Protein AF-A0A351T8W2-F1 (afdb_monomer_lite)

Radius of gyration: 13.19 Å; chains: 1; bounding box: 34×17×30 Å

Foldseek 3Di:
DPPDCQVVLLVQFFPDWDWPPVVDDPVPIDIDTDGDPVSSVVSVVVVVVVD

Secondary structure (DSSP, 8-state):
----THHHHHHHHEEEEEEETTTS-GGG-EEEEEE-HHHHHHHHHHHHH--

Structure (mmCIF, N/CA/C/O backbone):
data_AF-A0A351T8W2-F1
#
_entry.id   AF-A0A351T8W2-F1
#
loop_
_atom_site.group_PDB
_atom_site.id
_atom_site.type_symbol
_atom_site.label_atom_id
_atom_site.label_alt_id
_atom_site.label_comp_id
_atom_site.label_asym_id
_atom_site.label_entity_id
_atom_site.label_seq_id
_atom_site.pdbx_PDB_ins_code
_atom_site.Cartn_x
_ato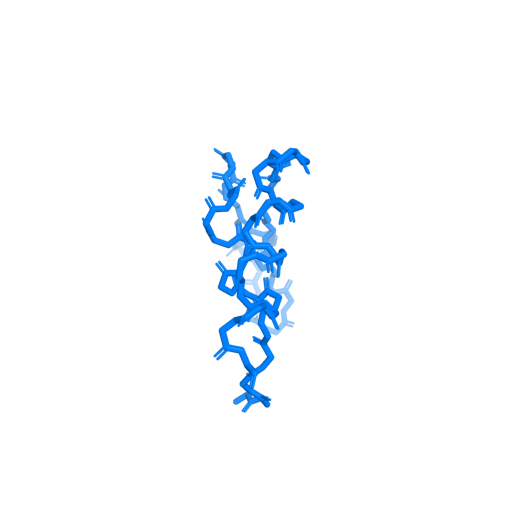m_site.Cartn_y
_atom_site.Cartn_z
_atom_site.occupancy
_atom_site.B_iso_or_equiv
_atom_site.auth_seq_id
_atom_site.auth_comp_id
_atom_site.auth_asym_id
_atom_site.auth_atom_id
_atom_site.pdbx_PDB_model_num
ATOM 1 N N . ALA A 1 1 ? -5.229 -6.479 -13.311 1.00 77.50 1 ALA A N 1
ATOM 2 C CA . ALA A 1 1 ? -4.779 -7.112 -12.049 1.00 77.50 1 ALA A CA 1
ATOM 3 C C . ALA A 1 1 ? -5.895 -8.040 -11.559 1.00 77.50 1 ALA A C 1
ATOM 5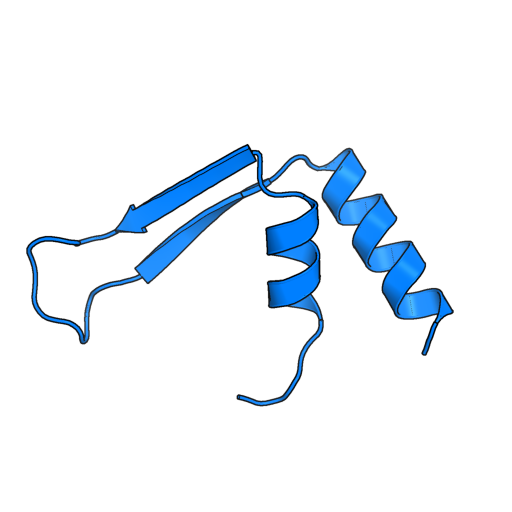 O O . ALA A 1 1 ? -6.925 -8.064 -12.210 1.00 77.50 1 ALA A O 1
ATOM 6 N N . LEU A 1 2 ? -5.694 -8.816 -10.487 1.00 93.38 2 LEU A N 1
ATOM 7 C CA . LEU A 1 2 ? -6.658 -9.820 -9.987 1.00 93.38 2 LEU A CA 1
ATOM 8 C C . LEU A 1 2 ? -7.600 -9.284 -8.882 1.00 93.38 2 LEU A C 1
ATOM 10 O O . LEU A 1 2 ? -8.059 -10.056 -8.051 1.00 93.38 2 LEU A O 1
ATOM 14 N N . ASP A 1 3 ? -7.798 -7.963 -8.808 1.00 91.94 3 ASP A N 1
ATOM 15 C CA . ASP A 1 3 ? -8.705 -7.277 -7.864 1.00 91.94 3 ASP A CA 1
ATOM 16 C C . ASP A 1 3 ? -8.565 -7.641 -6.370 1.00 91.94 3 ASP A C 1
ATOM 18 O O . ASP A 1 3 ? -9.510 -7.577 -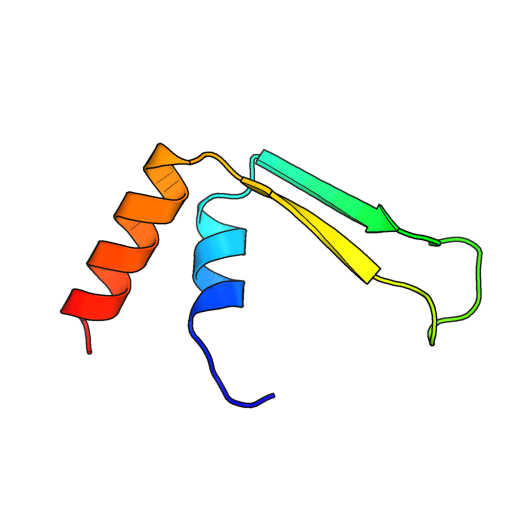5.589 1.00 91.94 3 ASP A O 1
ATOM 22 N N . GLY A 1 4 ? -7.346 -7.971 -5.933 1.00 94.44 4 GLY A N 1
ATOM 23 C CA . GLY A 1 4 ? -7.049 -8.222 -4.522 1.00 94.44 4 GLY A CA 1
ATOM 24 C C . GLY A 1 4 ? -7.109 -6.963 -3.641 1.00 94.44 4 GLY A C 1
ATOM 25 O O . GLY A 1 4 ? -6.801 -5.851 -4.070 1.00 94.44 4 GLY A O 1
ATOM 26 N N . LEU A 1 5 ? -7.410 -7.155 -2.353 1.00 96.56 5 LEU A N 1
ATOM 27 C CA . LEU A 1 5 ? -7.607 -6.066 -1.382 1.00 96.56 5 LEU A CA 1
ATOM 28 C C . LEU A 1 5 ? -6.312 -5.365 -0.938 1.00 96.56 5 LEU A C 1
ATOM 30 O O . LEU A 1 5 ? -6.356 -4.231 -0.464 1.00 96.56 5 LEU A O 1
ATOM 34 N N . MET A 1 6 ? -5.152 -6.017 -1.079 1.00 96.69 6 MET A N 1
ATOM 35 C CA . MET A 1 6 ? -3.879 -5.540 -0.516 1.00 96.69 6 MET A CA 1
ATOM 36 C C . MET A 1 6 ? -3.519 -4.117 -0.960 1.00 96.69 6 MET A C 1
ATOM 38 O O . MET A 1 6 ? -3.089 -3.328 -0.125 1.00 96.69 6 MET A O 1
ATOM 42 N N . GLY A 1 7 ? -3.710 -3.783 -2.241 1.00 95.62 7 GLY A N 1
ATOM 43 C CA . GLY A 1 7 ? -3.407 -2.443 -2.754 1.00 95.62 7 GLY A CA 1
ATOM 44 C C . GLY A 1 7 ? -4.256 -1.368 -2.077 1.00 95.62 7 GLY A C 1
ATOM 45 O O . GLY A 1 7 ? -3.723 -0.420 -1.514 1.00 95.62 7 GLY A O 1
ATOM 46 N N . GLN A 1 8 ? -5.570 -1.588 -2.016 1.00 96.06 8 GLN A N 1
ATOM 47 C CA . GLN A 1 8 ? -6.517 -0.644 -1.414 1.00 96.06 8 GLN A CA 1
ATOM 48 C C . GLN A 1 8 ? -6.261 -0.454 0.089 1.00 96.06 8 GLN A C 1
ATOM 50 O O . GLN A 1 8 ? -6.318 0.662 0.603 1.00 96.06 8 GLN A O 1
ATOM 55 N N . VAL A 1 9 ? -5.952 -1.543 0.801 1.00 97.94 9 VAL A N 1
ATOM 56 C CA . VAL A 1 9 ? -5.639 -1.494 2.237 1.00 97.94 9 VAL A CA 1
ATOM 57 C C . VAL A 1 9 ? -4.297 -0.798 2.488 1.00 97.94 9 VAL A C 1
ATOM 59 O O . VAL A 1 9 ? -4.180 -0.022 3.437 1.00 97.94 9 VAL A O 1
ATOM 62 N N . ALA A 1 10 ? -3.288 -1.043 1.647 1.00 97.44 10 ALA A N 1
ATOM 63 C CA . ALA A 1 10 ? -1.998 -0.366 1.737 1.00 97.44 10 ALA A CA 1
ATOM 64 C C . ALA A 1 10 ? -2.125 1.143 1.493 1.00 97.44 10 ALA A C 1
ATOM 66 O O . ALA A 1 10 ? -1.497 1.915 2.216 1.00 97.44 10 ALA A O 1
ATOM 67 N N . ASP A 1 11 ? -2.966 1.557 0.543 1.00 97.38 11 ASP A N 1
ATOM 68 C CA . ASP A 1 11 ? -3.223 2.969 0.256 1.00 97.38 11 ASP A CA 1
ATOM 69 C C . ASP A 1 11 ? -3.943 3.663 1.419 1.00 97.38 11 ASP A C 1
ATOM 71 O O . ASP A 1 11 ? -3.543 4.750 1.832 1.00 97.38 11 ASP A O 1
ATOM 75 N N . ALA A 1 12 ? -4.940 3.007 2.022 1.00 97.50 12 ALA A N 1
ATOM 76 C CA . ALA A 1 12 ? -5.678 3.547 3.167 1.00 97.50 12 ALA A CA 1
ATOM 77 C C . ALA A 1 12 ? -4.821 3.712 4.437 1.00 97.50 12 ALA A C 1
ATOM 79 O O . ALA A 1 12 ? -5.120 4.553 5.283 1.00 97.50 12 ALA A O 1
ATOM 80 N N . ALA A 1 13 ? -3.771 2.903 4.594 1.00 98.31 13 ALA A N 1
ATOM 81 C CA . ALA A 1 13 ? -2.905 2.911 5.773 1.00 98.31 13 ALA A CA 1
ATOM 82 C C . ALA A 1 13 ? -1.514 3.513 5.521 1.00 98.31 13 ALA A C 1
ATOM 84 O O . ALA A 1 13 ? -0.665 3.493 6.418 1.00 98.31 13 ALA A O 1
ATOM 85 N N . GLY A 1 14 ? -1.242 3.997 4.310 1.00 97.50 14 GLY A N 1
ATOM 86 C CA . GLY A 1 14 ? 0.074 4.473 3.911 1.00 97.50 14 GLY A CA 1
ATOM 87 C C . GLY A 1 14 ? 0.453 5.799 4.572 1.00 97.50 14 GLY A C 1
ATOM 88 O O . GLY A 1 14 ? -0.292 6.770 4.529 1.00 97.50 14 GLY A O 1
ATOM 89 N N . ILE A 1 15 ? 1.652 5.849 5.151 1.00 97.88 15 ILE A N 1
ATOM 90 C CA . ILE A 1 15 ? 2.248 7.051 5.755 1.00 97.88 15 ILE A CA 1
ATOM 91 C C . ILE A 1 15 ? 3.209 7.723 4.768 1.00 97.88 15 ILE A C 1
ATOM 93 O O . ILE A 1 15 ? 3.299 8.946 4.692 1.00 97.88 15 ILE A O 1
ATOM 97 N N . GLN A 1 16 ? 3.964 6.925 4.009 1.00 98.25 16 GLN A N 1
ATOM 98 C CA . GLN A 1 16 ? 4.944 7.426 3.050 1.00 98.25 16 GLN A CA 1
ATOM 99 C C . GLN A 1 16 ? 4.985 6.548 1.807 1.00 98.25 16 GLN A C 1
ATOM 101 O O . GLN A 1 16 ? 5.154 5.335 1.909 1.00 98.25 16 GLN A O 1
ATOM 106 N N . PHE A 1 17 ? 4.966 7.187 0.638 1.00 98.06 17 PHE A N 1
ATOM 107 C CA . PHE A 1 17 ? 5.029 6.527 -0.661 1.00 98.06 17 PHE A CA 1
ATOM 108 C C . PHE A 1 17 ? 6.285 6.935 -1.423 1.00 98.06 17 PHE A C 1
ATOM 110 O O . PHE A 1 17 ? 6.656 8.110 -1.473 1.00 98.06 17 PHE A O 1
ATOM 117 N N . ARG A 1 18 ? 6.961 5.954 -2.025 1.00 98.00 18 ARG A N 1
ATOM 118 C CA . ARG A 1 18 ? 8.131 6.168 -2.882 1.00 98.00 18 ARG A CA 1
ATOM 119 C C . ARG A 1 18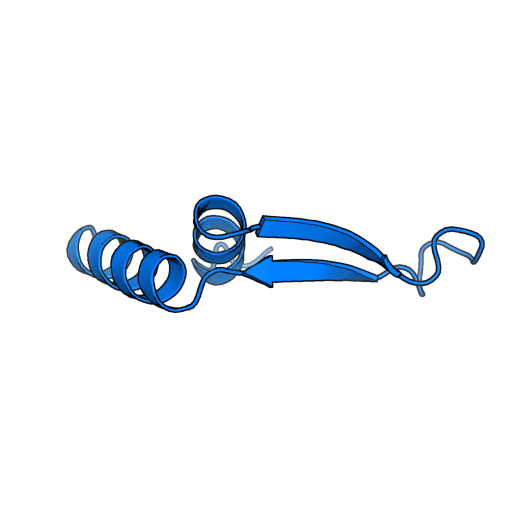 ? 8.146 5.171 -4.030 1.00 98.00 18 ARG A C 1
ATOM 121 O O . ARG A 1 18 ? 7.767 4.016 -3.877 1.00 98.00 18 ARG A O 1
ATOM 128 N N . VAL A 1 19 ? 8.679 5.604 -5.166 1.00 98.00 19 VAL A N 1
ATOM 129 C CA . VAL A 1 19 ? 9.004 4.714 -6.286 1.00 98.00 19 VAL A CA 1
ATOM 130 C C . VAL A 1 19 ? 10.489 4.382 -6.216 1.00 98.00 19 VAL A C 1
ATOM 132 O O . VAL A 1 19 ? 11.340 5.265 -6.356 1.00 98.00 19 VAL A O 1
ATOM 135 N N . LEU A 1 20 ? 10.806 3.110 -5.991 1.00 98.12 20 LEU A N 1
ATOM 136 C CA . LEU A 1 20 ? 12.170 2.596 -6.052 1.00 98.12 20 LEU A CA 1
ATOM 137 C C . LEU A 1 20 ? 12.676 2.629 -7.498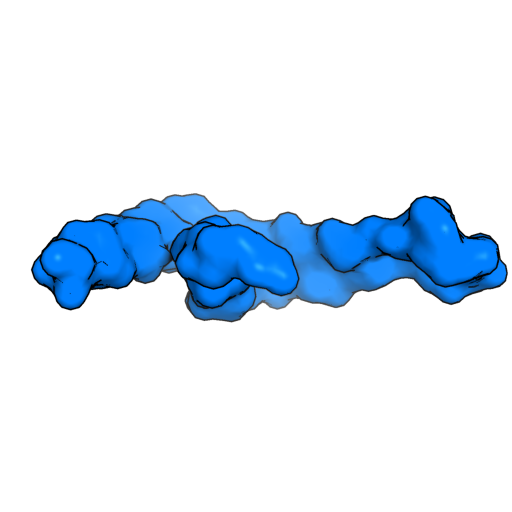 1.00 98.12 20 LEU A C 1
ATOM 139 O O . LEU A 1 20 ? 11.899 2.503 -8.444 1.00 98.12 20 LEU A O 1
ATOM 143 N N . ASN A 1 21 ? 13.990 2.799 -7.676 1.00 97.94 21 ASN A N 1
ATOM 144 C CA . ASN A 1 21 ? 14.641 2.820 -8.992 1.00 97.94 21 ASN A CA 1
ATOM 145 C C . ASN A 1 21 ? 14.037 3.827 -9.989 1.00 97.94 21 ASN A C 1
ATOM 147 O O . ASN A 1 21 ? 14.112 3.614 -11.196 1.00 97.94 21 ASN A O 1
ATOM 151 N N . ARG A 1 22 ? 13.475 4.949 -9.516 1.00 97.56 22 ARG A N 1
ATOM 152 C CA . ARG A 1 22 ? 12.746 5.921 -10.356 1.00 97.56 22 ARG A CA 1
ATOM 153 C C . ARG A 1 22 ? 13.510 6.383 -11.606 1.00 97.56 22 ARG A C 1
ATOM 155 O O . ARG A 1 22 ? 12.887 6.650 -12.627 1.00 97.56 22 ARG A O 1
ATOM 162 N N . ARG A 1 23 ? 14.843 6.476 -11.533 1.00 97.69 23 ARG A N 1
ATOM 163 C CA . ARG A 1 23 ? 15.706 6.895 -12.654 1.00 97.69 23 ARG A CA 1
ATOM 164 C C . ARG A 1 23 ? 16.039 5.773 -13.650 1.00 97.69 23 ARG A C 1
ATOM 166 O O . ARG A 1 23 ? 16.504 6.073 -14.739 1.00 97.69 23 ARG A O 1
ATOM 173 N N . LYS A 1 24 ? 15.822 4.501 -13.299 1.00 96.88 24 LYS A N 1
ATOM 174 C CA . LYS A 1 24 ? 16.062 3.345 -14.181 1.00 96.88 24 LYS A CA 1
ATOM 175 C C . LYS A 1 24 ? 14.833 3.069 -15.061 1.00 96.88 24 LYS A C 1
ATOM 177 O O . LYS A 1 24 ? 13.789 3.707 -14.894 1.00 96.88 24 LYS A O 1
ATOM 182 N N . GLY A 1 25 ? 14.960 2.140 -16.009 1.00 97.06 25 GLY A N 1
ATOM 183 C CA . GLY A 1 25 ? 13.877 1.743 -16.917 1.00 97.06 25 GLY A CA 1
ATOM 184 C C . GLY A 1 25 ? 12.626 1.217 -16.191 1.00 97.06 25 GLY A C 1
ATOM 185 O O . GLY A 1 25 ? 12.722 0.786 -15.041 1.00 97.06 25 GLY A O 1
ATOM 186 N N . PRO A 1 26 ? 11.446 1.247 -16.835 1.00 97.75 26 PRO A N 1
ATOM 187 C CA . PRO A 1 26 ? 10.164 0.949 -16.191 1.00 97.75 26 PRO A CA 1
ATOM 188 C C . PRO A 1 26 ? 10.073 -0.474 -15.630 1.00 97.75 26 PRO A C 1
ATOM 190 O O . PRO A 1 26 ? 9.513 -0.650 -14.554 1.00 97.75 26 PRO A O 1
ATOM 193 N N . ALA A 1 27 ? 10.694 -1.457 -16.289 1.00 97.81 27 ALA A N 1
ATOM 194 C CA . ALA A 1 27 ? 10.663 -2.863 -15.876 1.00 97.81 27 ALA A CA 1
ATOM 195 C C . ALA A 1 27 ? 11.245 -3.121 -14.471 1.00 97.81 27 ALA A C 1
ATOM 197 O O . ALA A 1 27 ? 10.939 -4.136 -13.857 1.00 97.81 27 ALA A O 1
ATOM 198 N N . VAL A 1 28 ? 12.079 -2.209 -13.954 1.00 97.88 28 VAL A N 1
ATOM 199 C CA . VAL A 1 28 ? 12.739 -2.344 -12.641 1.00 97.88 28 VAL A CA 1
ATOM 200 C C . VAL A 1 28 ? 12.248 -1.330 -11.604 1.00 97.88 28 VAL A C 1
ATOM 202 O O . VAL A 1 28 ? 12.818 -1.233 -10.511 1.00 97.88 28 VAL A O 1
ATOM 205 N N . ARG A 1 29 ? 11.221 -0.535 -11.931 1.00 98.12 29 ARG A N 1
ATOM 206 C CA . ARG A 1 29 ? 10.602 0.406 -10.988 1.00 98.12 29 ARG A CA 1
ATOM 207 C C . ARG A 1 29 ? 9.606 -0.341 -10.108 1.00 98.12 29 ARG A C 1
ATOM 209 O O . ARG A 1 29 ? 8.784 -1.092 -10.615 1.00 98.12 29 ARG A O 1
ATOM 216 N N . GLY A 1 30 ? 9.658 -0.096 -8.799 1.00 97.12 30 GLY A N 1
ATOM 217 C CA . GLY A 1 30 ? 8.758 -0.727 -7.830 1.00 97.12 30 GLY A CA 1
ATOM 218 C C . GLY A 1 30 ? 8.133 0.303 -6.888 1.00 97.12 30 GLY A C 1
ATOM 219 O O . GLY A 1 30 ? 8.887 1.053 -6.257 1.00 97.12 30 GLY A O 1
ATOM 220 N N . PRO A 1 31 ? 6.795 0.385 -6.773 1.00 96.62 31 PRO A N 1
ATOM 221 C CA . PRO A 1 31 ? 6.161 1.203 -5.748 1.00 96.62 31 PRO A CA 1
ATOM 222 C C . PRO A 1 31 ? 6.422 0.600 -4.362 1.00 96.62 31 PRO A C 1
ATOM 224 O O . PRO A 1 31 ? 6.388 -0.614 -4.173 1.00 96.62 31 PRO A O 1
ATOM 227 N N . ARG A 1 32 ? 6.696 1.459 -3.381 1.00 97.88 32 ARG A N 1
ATOM 228 C CA . ARG A 1 32 ? 6.872 1.095 -1.976 1.00 97.88 32 ARG A CA 1
ATOM 229 C C . ARG A 1 32 ? 6.088 2.067 -1.111 1.00 97.88 32 ARG A C 1
ATOM 231 O O . ARG A 1 32 ? 6.262 3.279 -1.234 1.00 97.88 32 ARG A O 1
ATOM 238 N N . ALA A 1 33 ? 5.324 1.517 -0.179 1.00 97.81 33 ALA A N 1
ATOM 239 C CA . ALA A 1 33 ? 4.686 2.269 0.886 1.00 97.81 33 ALA A CA 1
ATOM 240 C C . ALA A 1 33 ? 5.234 1.820 2.247 1.00 97.81 33 ALA A C 1
ATOM 242 O O . ALA A 1 33 ? 5.498 0.637 2.467 1.00 97.81 33 ALA A O 1
ATOM 243 N N . GLN A 1 34 ? 5.426 2.767 3.158 1.00 98.31 34 GLN A N 1
ATOM 244 C CA . GLN A 1 34 ? 5.411 2.484 4.590 1.00 98.31 34 GLN A CA 1
ATOM 245 C C . GLN A 1 34 ? 3.981 2.690 5.075 1.00 98.31 34 GLN A C 1
ATOM 247 O O . GLN A 1 34 ? 3.381 3.706 4.734 1.00 98.31 34 GLN A O 1
ATOM 252 N N . ALA A 1 35 ? 3.450 1.754 5.857 1.00 98.38 35 ALA A N 1
ATOM 253 C CA . ALA A 1 35 ? 2.078 1.806 6.347 1.00 98.38 35 ALA A CA 1
ATOM 254 C C . ALA A 1 35 ? 2.032 1.777 7.877 1.00 98.38 35 ALA A C 1
ATOM 256 O O . ALA A 1 35 ? 2.845 1.102 8.517 1.00 98.38 35 ALA A O 1
ATOM 257 N N . ASP A 1 36 ? 1.054 2.474 8.453 1.00 98.44 36 ASP A N 1
ATOM 258 C CA . ASP A 1 36 ? 0.736 2.344 9.869 1.00 98.44 36 ASP A CA 1
ATOM 259 C C . ASP A 1 36 ? 0.142 0.955 10.126 1.00 98.44 36 ASP A C 1
ATOM 261 O O . ASP A 1 36 ? -0.853 0.544 9.522 1.00 98.44 36 ASP A O 1
ATOM 265 N N . ARG A 1 37 ? 0.747 0.207 11.052 1.00 98.25 37 ARG A N 1
ATOM 266 C CA . ARG A 1 37 ? 0.366 -1.186 11.308 1.00 98.25 37 ARG A CA 1
ATOM 267 C C . ARG A 1 37 ? -1.034 -1.323 11.913 1.00 98.25 37 ARG A C 1
ATOM 269 O O . ARG A 1 37 ? -1.688 -2.343 11.685 1.00 98.25 37 ARG A O 1
ATOM 276 N N . ARG A 1 38 ? -1.483 -0.354 12.717 1.00 98.31 38 ARG A N 1
ATOM 277 C CA . ARG A 1 38 ? -2.821 -0.363 13.326 1.00 98.31 38 ARG A CA 1
ATOM 278 C C . ARG A 1 38 ? -3.869 -0.003 12.280 1.00 98.31 38 ARG A C 1
ATOM 280 O O . ARG A 1 38 ? -4.840 -0.746 12.151 1.00 98.31 38 ARG A O 1
ATOM 287 N N . LEU A 1 39 ? -3.639 1.049 11.491 1.00 98.19 39 LEU A N 1
ATOM 288 C CA . LEU A 1 39 ? -4.552 1.432 10.408 1.00 98.19 39 LEU A CA 1
ATOM 289 C C . LEU A 1 39 ? -4.676 0.323 9.362 1.00 98.19 39 LEU A C 1
ATOM 291 O O . LEU A 1 39 ? -5.793 -0.042 9.015 1.00 98.19 39 LEU A O 1
ATOM 295 N N . TYR A 1 40 ? -3.565 -0.296 8.947 1.00 98.44 40 TYR A N 1
ATOM 296 C CA . TYR A 1 40 ? -3.590 -1.388 7.966 1.00 98.44 40 TYR A CA 1
ATOM 297 C C . TYR A 1 40 ? -4.423 -2.572 8.464 1.00 98.44 40 TYR A C 1
ATOM 299 O O . TYR A 1 40 ? -5.260 -3.111 7.742 1.00 98.44 40 TYR A O 1
ATOM 307 N N . ARG A 1 41 ? -4.231 -2.968 9.730 1.00 98.25 41 ARG A N 1
ATOM 308 C CA . ARG A 1 41 ? -5.006 -4.051 10.349 1.00 98.25 41 ARG A CA 1
ATOM 309 C C . ARG A 1 41 ? -6.497 -3.726 10.379 1.00 98.25 41 ARG A C 1
ATOM 311 O O . ARG A 1 41 ? -7.305 -4.597 10.068 1.00 98.25 41 ARG A O 1
ATOM 318 N N . ASN A 1 42 ? -6.852 -2.511 10.784 1.00 98.25 42 ASN A N 1
ATOM 319 C CA . ASN A 1 42 ? -8.247 -2.099 10.902 1.00 98.25 42 ASN A CA 1
ATOM 320 C C . ASN A 1 42 ? -8.915 -2.012 9.525 1.00 98.25 42 ASN A C 1
ATOM 322 O O . ASN A 1 42 ? -9.996 -2.562 9.351 1.00 98.25 42 ASN A O 1
ATOM 326 N N . ALA A 1 43 ? -8.237 -1.420 8.539 1.00 97.81 43 ALA A N 1
ATOM 327 C CA . ALA A 1 43 ? -8.719 -1.335 7.166 1.00 97.81 43 ALA A CA 1
ATOM 328 C C . ALA A 1 43 ? -8.910 -2.724 6.537 1.00 97.81 43 ALA A C 1
ATOM 330 O O . ALA A 1 43 ? -9.948 -2.978 5.935 1.00 97.81 43 ALA A O 1
ATOM 331 N N . MET A 1 44 ? -7.969 -3.657 6.736 1.00 97.94 44 MET A N 1
ATOM 332 C CA . MET A 1 44 ? -8.127 -5.035 6.254 1.00 97.94 44 MET A CA 1
ATOM 333 C C . MET A 1 44 ? -9.341 -5.725 6.886 1.00 97.94 44 MET A C 1
ATOM 335 O O . MET A 1 44 ? -10.111 -6.376 6.189 1.00 97.94 44 MET A O 1
ATOM 339 N N . ARG A 1 45 ? -9.529 -5.576 8.205 1.00 97.94 45 ARG A N 1
ATOM 340 C CA . ARG A 1 45 ? -10.682 -6.155 8.910 1.00 97.94 45 ARG A CA 1
ATOM 341 C C . ARG A 1 45 ? -12.007 -5.593 8.407 1.00 97.94 45 ARG A C 1
ATOM 343 O O . ARG A 1 45 ? -12.924 -6.373 8.203 1.00 97.94 45 ARG A O 1
ATOM 350 N N . ALA A 1 46 ? -12.087 -4.280 8.199 1.00 97.19 46 ALA A N 1
ATOM 351 C CA . ALA A 1 46 ? -13.281 -3.640 7.656 1.00 97.19 46 ALA A CA 1
ATOM 352 C C . ALA A 1 46 ? -13.607 -4.186 6.258 1.00 97.19 46 ALA A C 1
ATOM 354 O O . ALA A 1 46 ? -14.703 -4.686 6.043 1.00 97.19 46 ALA A O 1
ATOM 355 N N . ARG A 1 47 ? -12.619 -4.219 5.352 1.00 96.50 47 ARG A N 1
ATOM 356 C CA . ARG A 1 47 ? -12.830 -4.723 3.987 1.00 96.50 47 ARG A CA 1
ATOM 357 C C . ARG A 1 47 ? -13.210 -6.197 3.927 1.00 96.50 47 ARG A C 1
ATOM 359 O O . ARG A 1 47 ? -13.988 -6.565 3.067 1.00 96.50 47 ARG A O 1
ATOM 366 N N . LEU A 1 48 ? -12.681 -7.037 4.815 1.00 96.19 48 LEU A N 1
ATOM 367 C CA . LEU A 1 48 ? -13.072 -8.449 4.873 1.00 96.19 48 LEU A CA 1
ATOM 368 C C . LEU A 1 48 ? -14.471 -8.662 5.461 1.00 96.19 48 LEU A C 1
ATOM 370 O O . LEU A 1 48 ? -15.068 -9.689 5.184 1.00 96.19 48 LEU A O 1
ATOM 374 N N . ALA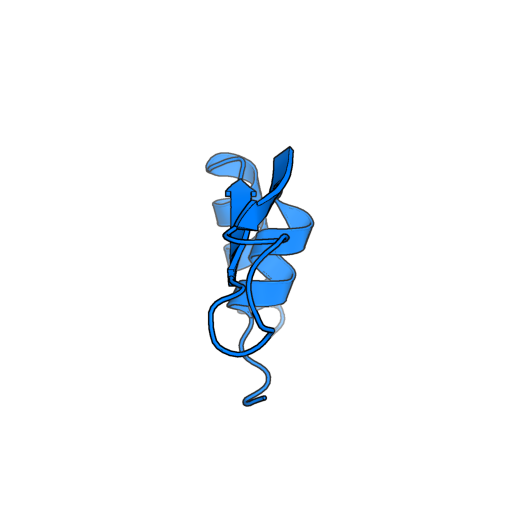 A 1 49 ? -14.971 -7.737 6.282 1.00 95.62 49 ALA A N 1
ATOM 375 C CA . ALA A 1 49 ? -16.327 -7.805 6.826 1.00 95.62 49 ALA A CA 1
ATOM 376 C C . ALA A 1 49 ? -17.397 -7.317 5.831 1.00 95.62 49 ALA A C 1
ATOM 378 O O . ALA A 1 49 ? -18.577 -7.587 6.028 1.00 95.62 49 ALA A O 1
ATOM 379 N N . GLU A 1 50 ? -16.989 -6.578 4.797 1.00 86.62 50 GLU A N 1
ATOM 380 C CA . GLU A 1 50 ? -17.840 -6.100 3.698 1.00 86.62 50 GLU A CA 1
ATOM 381 C C . GLU A 1 50 ? -17.992 -7.126 2.558 1.00 86.62 50 GLU A C 1
ATOM 383 O O . GLU A 1 50 ? -18.801 -6.908 1.655 1.00 86.62 50 GLU A O 1
ATOM 388 N N . VAL A 1 51 ? -17.202 -8.207 2.581 1.00 69.38 51 VAL A N 1
ATOM 389 C CA . VAL A 1 51 ? -17.235 -9.324 1.616 1.00 69.38 51 VAL A CA 1
ATOM 390 C C . VAL A 1 51 ? -18.140 -10.428 2.141 1.00 69.38 51 VAL A C 1
ATOM 392 O O . VAL A 1 51 ? -18.949 -10.933 1.334 1.00 69.38 51 VAL A O 1
#

Sequence (51 aa):
ALDGLMGQVADAAGIQFRVLNRRKGPAVRGPRAQADRRLYRNAMRARLAEV

pLDDT: mean 96.17, std 5.05, range [69.38, 98.44]